Protein AF-A0A268F5K2-F1 (afdb_monomer_lite)

Secondary structure (DSSP, 8-state):
-HHHHHHHHHHHHHHHHHHHHHHHHHHHHHHHS---HHHHHHHHHHIIIIIHHHHHHHHHHHHHHHT-

Sequence (68 aa):
MNRYKNSIIFYFIMIVFFVVYVKLVGYVFNRWIPLSPTADLFTIIIIGLIVIPVSAISAHHLIKLIQK

Organism: Niallia circulans (NCBI:txid1397)

Structure (mmCIF, N/CA/C/O backbone):
data_AF-A0A268F5K2-F1
#
_entry.id   AF-A0A268F5K2-F1
#
loop_
_atom_site.group_PDB
_atom_site.id
_atom_site.type_symbol
_atom_site.label_atom_id
_atom_site.label_alt_id
_atom_site.label_comp_id
_atom_site.label_asym_id
_atom_site.label_entity_id
_atom_site.label_seq_id
_atom_site.pdbx_PDB_ins_code
_atom_site.Cartn_x
_atom_site.Cartn_y
_atom_site.Cartn_z
_atom_site.occupancy
_atom_site.B_iso_or_equiv
_atom_site.auth_seq_id
_atom_site.auth_comp_id
_atom_site.auth_asym_id
_atom_site.auth_atom_id
_atom_site.pdbx_PDB_model_num
ATOM 1 N N . MET A 1 1 ? -10.177 -0.143 28.257 1.00 43.75 1 MET A N 1
ATOM 2 C CA . MET A 1 1 ? -10.383 -1.153 27.190 1.00 43.75 1 MET A CA 1
ATOM 3 C C . MET A 1 1 ? -10.579 -0.562 25.779 1.00 43.75 1 MET A C 1
ATOM 5 O O . MET A 1 1 ? -10.247 -1.244 24.820 1.00 43.75 1 MET A O 1
ATOM 9 N N . ASN A 1 2 ? -11.020 0.700 25.613 1.00 54.81 2 ASN A N 1
ATOM 10 C CA . ASN A 1 2 ? -11.265 1.304 24.282 1.00 54.81 2 ASN A CA 1
ATOM 11 C C . ASN A 1 2 ? -10.025 1.554 23.402 1.00 54.81 2 ASN A C 1
ATOM 13 O O . ASN A 1 2 ? -10.137 1.482 22.183 1.00 54.81 2 ASN A O 1
ATOM 17 N N . ARG A 1 3 ? -8.837 1.814 23.973 1.00 56.69 3 ARG A N 1
ATOM 18 C CA . ARG A 1 3 ? -7.630 2.075 23.160 1.00 56.69 3 ARG A CA 1
ATOM 19 C C . ARG A 1 3 ? -7.192 0.849 22.348 1.00 56.69 3 ARG A C 1
ATOM 21 O O . ARG A 1 3 ? -6.913 0.983 21.168 1.00 56.69 3 ARG A O 1
ATOM 28 N N . TYR A 1 4 ? -7.219 -0.343 22.950 1.00 57.47 4 TYR A N 1
ATOM 29 C CA . TYR A 1 4 ? -6.826 -1.589 22.279 1.00 57.47 4 TYR A CA 1
ATOM 30 C C . TYR A 1 4 ? -7.795 -1.999 21.162 1.00 57.47 4 TYR A C 1
ATOM 32 O O . TYR A 1 4 ? -7.354 -2.439 20.103 1.00 57.47 4 TYR A O 1
ATOM 40 N N . LYS A 1 5 ? -9.107 -1.802 21.361 1.00 59.94 5 LYS A N 1
ATOM 41 C CA . LYS A 1 5 ? -10.123 -2.088 20.334 1.00 59.94 5 LYS A CA 1
ATOM 42 C C . LYS A 1 5 ? -9.942 -1.178 19.112 1.00 59.94 5 LYS A C 1
ATOM 44 O O . LYS A 1 5 ? -9.996 -1.656 17.984 1.00 59.94 5 LYS A O 1
ATOM 49 N N . ASN A 1 6 ? -9.620 0.097 19.343 1.00 68.38 6 ASN A N 1
ATOM 50 C CA . ASN A 1 6 ? -9.301 1.046 18.275 1.00 68.38 6 ASN A CA 1
ATOM 51 C C . ASN A 1 6 ? -8.005 0.686 17.536 1.00 68.38 6 ASN A C 1
ATOM 53 O O . ASN A 1 6 ? -7.959 0.830 16.317 1.00 68.38 6 ASN A O 1
ATOM 57 N N . SER A 1 7 ? -6.991 0.159 18.230 1.00 76.25 7 SER A N 1
ATOM 58 C CA . SER A 1 7 ? -5.758 -0.308 17.583 1.00 76.25 7 SER A CA 1
ATOM 59 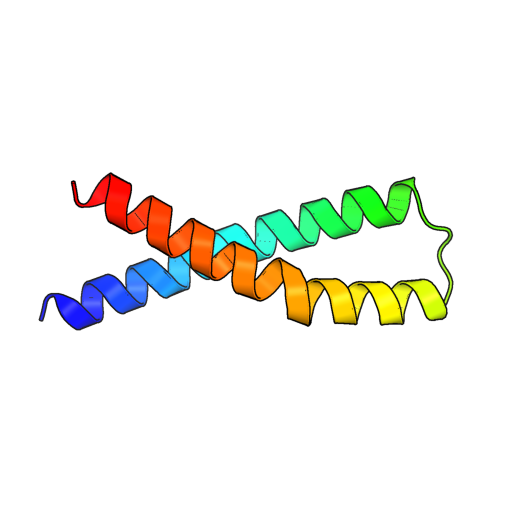C C . SER A 1 7 ? -5.992 -1.515 16.670 1.00 76.25 7 SER A C 1
ATOM 61 O O . SER A 1 7 ? -5.490 -1.529 15.553 1.00 76.25 7 SER A O 1
ATOM 63 N N . ILE A 1 8 ? -6.782 -2.510 17.094 1.00 85.94 8 ILE A N 1
ATOM 64 C CA . ILE A 1 8 ? -7.077 -3.695 16.262 1.00 85.94 8 ILE A CA 1
ATOM 65 C C . ILE A 1 8 ? -7.851 -3.298 15.000 1.00 85.94 8 ILE A C 1
ATOM 67 O O . ILE A 1 8 ? -7.497 -3.716 13.899 1.00 85.94 8 ILE A O 1
ATOM 71 N N . ILE A 1 9 ? -8.875 -2.453 15.153 1.00 85.56 9 ILE A N 1
ATOM 72 C CA . ILE A 1 9 ? -9.663 -1.940 14.025 1.00 85.56 9 ILE A CA 1
ATOM 73 C C . ILE A 1 9 ? -8.769 -1.130 13.075 1.00 85.56 9 ILE A C 1
ATOM 75 O O . ILE A 1 9 ? -8.888 -1.269 11.860 1.00 85.56 9 ILE A O 1
ATOM 79 N N . PHE A 1 10 ? -7.827 -0.348 13.611 1.00 87.62 10 PHE A N 1
ATOM 80 C CA . PHE A 1 10 ? -6.857 0.389 12.805 1.00 87.62 10 PHE A CA 1
ATOM 81 C C . PHE A 1 10 ? -5.984 -0.516 11.953 1.00 87.62 10 PHE A C 1
ATOM 83 O O . PHE A 1 10 ? -5.927 -0.316 10.741 1.00 87.62 10 PHE A O 1
ATOM 90 N N . TYR A 1 11 ? -5.358 -1.531 12.545 1.00 89.38 11 TYR A N 1
ATOM 91 C CA . TYR A 1 11 ? -4.523 -2.452 11.778 1.00 89.38 11 TYR A CA 1
ATOM 92 C C . TYR A 1 11 ? -5.328 -3.221 10.733 1.00 89.38 11 TYR A C 1
ATOM 94 O O . TYR A 1 11 ? -4.864 -3.372 9.606 1.00 89.38 11 TYR A O 1
ATOM 102 N N . PHE A 1 12 ? -6.550 -3.645 11.063 1.00 91.62 12 PHE A N 1
ATOM 103 C CA . PHE A 1 12 ? -7.422 -4.322 10.106 1.00 91.62 12 PHE A CA 1
ATOM 104 C C . PHE A 1 12 ? -7.730 -3.434 8.892 1.00 91.62 12 PHE A C 1
ATOM 106 O O . PHE A 1 12 ? -7.516 -3.838 7.751 1.00 91.62 12 PHE A O 1
ATOM 113 N N . ILE A 1 13 ? -8.161 -2.194 9.129 1.00 91.19 13 ILE A N 1
ATOM 114 C CA . ILE A 1 13 ? -8.490 -1.235 8.066 1.00 91.19 13 ILE A CA 1
ATOM 115 C C . ILE A 1 13 ? -7.236 -0.842 7.272 1.00 91.19 13 ILE A C 1
ATOM 117 O O . ILE A 1 13 ? -7.290 -0.728 6.049 1.00 91.19 13 ILE A O 1
ATOM 121 N N . MET A 1 14 ? -6.092 -0.684 7.941 1.00 91.62 14 MET A N 1
ATOM 122 C CA . MET A 1 14 ? -4.809 -0.419 7.290 1.00 91.62 14 MET A CA 1
ATOM 123 C C . MET A 1 14 ? -4.416 -1.552 6.343 1.00 91.62 14 MET A C 1
ATOM 125 O O . MET A 1 14 ? -3.999 -1.270 5.224 1.00 91.62 14 MET A O 1
ATOM 129 N N . ILE A 1 15 ? -4.582 -2.815 6.748 1.00 93.62 15 ILE A N 1
ATOM 130 C CA . ILE A 1 15 ? -4.316 -3.977 5.887 1.00 93.62 15 ILE A CA 1
ATOM 131 C C . ILE A 1 15 ? -5.247 -3.968 4.671 1.00 93.62 15 ILE A C 1
ATOM 133 O O . ILE A 1 15 ? -4.789 -4.209 3.555 1.00 93.62 15 ILE A O 1
ATOM 137 N N . VAL A 1 16 ? -6.530 -3.643 4.856 1.00 93.50 16 VAL A N 1
ATOM 138 C CA . VAL A 1 16 ? -7.484 -3.524 3.741 1.00 93.50 16 VAL A CA 1
ATOM 139 C C . VAL A 1 16 ? -7.020 -2.460 2.741 1.00 93.50 16 VAL A C 1
ATOM 141 O O . VAL A 1 16 ? -6.905 -2.756 1.551 1.00 93.50 16 VAL A O 1
ATOM 144 N N . PHE A 1 17 ? -6.681 -1.253 3.206 1.00 92.81 17 PHE A N 1
ATOM 145 C CA . PHE A 1 17 ? -6.149 -0.202 2.331 1.00 92.81 17 PHE A CA 1
ATOM 146 C C . PHE A 1 17 ? -4.830 -0.603 1.672 1.00 92.81 17 PHE A C 1
ATOM 148 O O . PHE A 1 17 ? -4.651 -0.360 0.480 1.00 92.81 17 PHE A O 1
ATOM 155 N N . PHE A 1 18 ? -3.942 -1.268 2.406 1.00 93.31 18 PHE A N 1
ATOM 156 C CA . PHE A 1 18 ? -2.672 -1.754 1.881 1.00 93.31 18 PHE A CA 1
ATOM 157 C C . PHE A 1 18 ? -2.875 -2.706 0.705 1.00 93.31 18 PHE A C 1
ATOM 159 O O . PHE A 1 18 ? -2.300 -2.494 -0.360 1.00 93.31 18 PHE A O 1
ATOM 166 N N . VAL A 1 19 ? -3.746 -3.708 0.847 1.00 92.81 19 VAL A N 1
ATOM 167 C CA . VAL A 1 19 ? -4.045 -4.653 -0.239 1.00 92.81 19 VAL A CA 1
ATOM 168 C C . VAL A 1 19 ? -4.630 -3.930 -1.455 1.00 92.81 19 VAL A C 1
ATOM 170 O O . VAL A 1 19 ? -4.214 -4.197 -2.585 1.00 92.81 19 VAL A O 1
ATOM 173 N N . VAL A 1 20 ? -5.555 -2.990 -1.238 1.00 93.25 20 VAL A N 1
ATOM 174 C CA . VAL A 1 20 ? -6.161 -2.191 -2.315 1.00 93.25 20 VAL A CA 1
ATOM 175 C C . VAL A 1 20 ? -5.101 -1.380 -3.061 1.00 93.25 20 VAL A C 1
ATOM 177 O O . VAL A 1 20 ? -5.045 -1.423 -4.291 1.00 93.25 20 VAL A O 1
ATOM 180 N N . TYR A 1 21 ? -4.226 -0.682 -2.339 1.00 91.31 21 TYR A N 1
ATOM 181 C CA . TYR A 1 21 ? -3.183 0.136 -2.948 1.00 91.31 21 TYR A CA 1
ATOM 182 C C . TYR A 1 21 ? -2.106 -0.697 -3.642 1.00 91.31 21 TYR A C 1
ATOM 184 O O . TYR A 1 21 ? -1.687 -0.325 -4.733 1.00 91.31 21 TYR A O 1
ATOM 192 N N . VAL A 1 22 ? -1.707 -1.850 -3.095 1.00 89.25 22 VAL A N 1
ATOM 193 C CA . VAL A 1 22 ? -0.780 -2.768 -3.782 1.00 89.25 22 VAL A CA 1
ATOM 194 C C . VAL A 1 22 ? -1.379 -3.260 -5.100 1.00 89.25 22 VAL A C 1
ATOM 196 O O . VAL A 1 22 ? -0.690 -3.269 -6.119 1.00 89.25 22 VAL A O 1
ATOM 199 N N . LYS A 1 23 ? -2.667 -3.628 -5.121 1.00 89.00 23 LYS A N 1
ATOM 200 C CA . LYS A 1 23 ? -3.350 -4.043 -6.358 1.00 89.00 23 LYS A CA 1
ATOM 201 C C . LYS A 1 23 ? -3.448 -2.904 -7.373 1.00 89.00 23 LYS A C 1
ATOM 203 O O . LYS A 1 23 ? -3.225 -3.142 -8.557 1.00 89.00 23 LYS A O 1
ATOM 208 N N . LEU A 1 24 ? -3.735 -1.684 -6.920 1.00 88.88 24 LEU A N 1
ATOM 209 C CA . LEU A 1 24 ? -3.754 -0.486 -7.764 1.00 88.88 24 LEU A CA 1
ATOM 210 C C . LEU A 1 24 ? -2.382 -0.194 -8.369 1.00 88.88 24 LEU A C 1
ATOM 212 O O . LEU A 1 24 ? -2.279 -0.021 -9.580 1.00 88.88 24 LEU A O 1
ATOM 216 N N . VAL A 1 25 ? -1.334 -0.182 -7.545 1.00 86.44 25 VAL A N 1
ATOM 217 C CA . VAL A 1 25 ? 0.043 0.028 -8.002 1.00 86.44 25 VAL A CA 1
ATOM 218 C C . VAL A 1 25 ? 0.427 -1.060 -8.996 1.00 86.44 25 VAL A C 1
ATOM 220 O O . VAL A 1 25 ? 0.864 -0.731 -10.091 1.00 86.44 25 VAL A O 1
ATOM 223 N N . GLY A 1 26 ? 0.175 -2.334 -8.689 1.00 83.75 26 GLY A N 1
ATOM 224 C CA . GLY A 1 26 ? 0.439 -3.435 -9.616 1.00 83.75 26 GLY A CA 1
ATOM 225 C C . GLY A 1 26 ? -0.311 -3.295 -10.945 1.00 83.75 26 GLY A C 1
ATOM 226 O O . GLY A 1 26 ? 0.273 -3.521 -12.000 1.00 83.75 26 GLY A O 1
ATOM 227 N N . TYR A 1 27 ? -1.575 -2.864 -10.925 1.00 84.75 27 TYR A N 1
ATOM 228 C CA . TYR A 1 27 ? -2.347 -2.612 -12.145 1.00 84.75 27 TYR A CA 1
ATOM 229 C C . TYR A 1 27 ? -1.769 -1.458 -12.978 1.00 84.75 27 TYR A C 1
ATOM 231 O O . TYR A 1 27 ? -1.642 -1.580 -14.197 1.00 84.75 27 TYR A O 1
ATOM 239 N N . VAL A 1 28 ? -1.397 -0.350 -12.331 1.00 83.56 28 VAL A N 1
ATOM 240 C CA . VAL A 1 28 ? -0.802 0.817 -12.998 1.00 83.56 28 VAL A CA 1
ATOM 241 C C . VAL A 1 28 ? 0.565 0.459 -13.582 1.00 83.56 28 VAL A C 1
ATOM 243 O O . VAL A 1 28 ? 0.808 0.715 -14.759 1.00 83.56 28 VAL A O 1
ATOM 246 N N . PHE A 1 29 ? 1.424 -0.197 -12.801 1.00 81.06 29 PHE A N 1
ATOM 247 C CA . PHE A 1 29 ? 2.768 -0.595 -13.217 1.00 81.06 29 PHE A CA 1
ATOM 248 C C . PHE A 1 29 ? 2.736 -1.611 -14.355 1.00 81.06 29 PHE A C 1
ATOM 250 O O . PHE A 1 29 ? 3.401 -1.394 -15.360 1.00 81.06 29 PHE A O 1
ATOM 257 N N . ASN A 1 30 ? 1.901 -2.650 -14.270 1.00 78.00 30 ASN A N 1
ATOM 258 C CA . ASN A 1 30 ? 1.797 -3.661 -15.326 1.00 78.00 30 ASN A CA 1
ATOM 259 C C . ASN A 1 30 ? 1.266 -3.090 -16.656 1.00 78.00 30 ASN A C 1
ATOM 261 O O . ASN A 1 30 ? 1.494 -3.654 -17.721 1.00 78.00 30 ASN A O 1
ATOM 265 N N . ARG A 1 31 ? 0.539 -1.966 -16.608 1.00 80.06 31 ARG A N 1
ATOM 266 C CA . ARG A 1 31 ? 0.002 -1.305 -17.803 1.00 80.06 31 ARG A CA 1
ATOM 267 C C . ARG A 1 31 ? 0.940 -0.245 -18.390 1.00 80.06 31 ARG A C 1
ATOM 269 O O . ARG A 1 31 ? 0.850 0.015 -19.586 1.00 80.06 31 ARG A O 1
ATOM 276 N N . TRP A 1 32 ? 1.794 0.379 -17.577 1.00 74.69 32 TRP A N 1
ATOM 277 C CA . TRP A 1 32 ? 2.612 1.530 -17.990 1.00 74.69 32 TRP A CA 1
ATOM 278 C C . TRP A 1 32 ? 4.113 1.242 -18.059 1.00 74.69 32 TRP A C 1
ATOM 280 O O . TRP A 1 32 ? 4.819 1.945 -18.779 1.00 74.69 32 TRP A O 1
ATOM 290 N N . ILE A 1 33 ? 4.617 0.249 -17.323 1.00 71.00 33 ILE A N 1
ATOM 291 C CA . ILE A 1 33 ? 6.053 0.004 -17.173 1.00 71.00 33 ILE A CA 1
ATOM 292 C C . ILE A 1 33 ? 6.385 -1.401 -17.692 1.00 71.00 33 ILE A C 1
ATOM 294 O O . ILE A 1 33 ? 5.811 -2.381 -17.218 1.00 71.00 33 ILE A O 1
ATOM 298 N N . PRO A 1 34 ? 7.311 -1.528 -18.660 1.00 68.31 34 PRO A N 1
ATOM 299 C CA . PRO A 1 34 ? 7.739 -2.830 -19.151 1.00 68.31 34 PRO A CA 1
ATOM 300 C C . PRO A 1 34 ? 8.387 -3.647 -18.027 1.00 68.31 34 PRO A C 1
ATOM 302 O O . PRO A 1 34 ? 9.219 -3.137 -17.269 1.00 68.31 34 PRO A O 1
ATOM 305 N N . LEU A 1 35 ? 8.004 -4.926 -17.947 1.00 66.12 35 LEU A N 1
ATOM 306 C CA . LEU A 1 35 ? 8.503 -5.898 -16.973 1.00 66.12 35 LEU A CA 1
ATOM 307 C C . LEU A 1 35 ? 10.024 -6.028 -17.117 1.00 66.12 35 LEU A C 1
ATOM 309 O O . LEU A 1 35 ? 10.534 -6.668 -18.034 1.00 66.12 35 LEU A O 1
ATOM 313 N N . SER A 1 36 ? 10.744 -5.360 -16.225 1.00 75.44 36 SER A N 1
ATOM 314 C CA . SER A 1 36 ? 12.200 -5.315 -16.179 1.00 75.44 36 SER A CA 1
ATOM 315 C C . SER A 1 36 ? 12.653 -5.437 -14.722 1.00 75.44 36 SER A C 1
ATOM 317 O O . SER A 1 36 ? 11.944 -4.970 -13.831 1.00 75.44 36 SER A O 1
ATOM 319 N N . PRO A 1 37 ? 13.836 -6.012 -14.443 1.00 76.31 37 PRO A N 1
ATOM 320 C CA . PRO A 1 37 ? 14.321 -6.184 -13.068 1.00 76.31 37 PRO A CA 1
ATOM 321 C C . PRO A 1 37 ? 14.432 -4.865 -12.285 1.00 76.31 37 PRO A C 1
ATOM 323 O O . PRO A 1 37 ? 14.302 -4.829 -11.064 1.00 76.31 37 PRO A O 1
ATOM 326 N N . THR A 1 38 ? 14.656 -3.754 -12.988 1.00 77.62 38 THR A N 1
ATOM 327 C CA . THR A 1 38 ? 14.647 -2.407 -12.410 1.00 77.62 38 THR A CA 1
ATOM 328 C C . THR A 1 38 ? 13.245 -1.987 -11.975 1.00 77.62 38 THR A C 1
ATOM 330 O O . THR A 1 38 ? 13.101 -1.412 -10.898 1.00 77.62 38 THR A O 1
ATOM 333 N N . ALA A 1 39 ? 12.206 -2.304 -12.754 1.00 77.62 39 ALA A N 1
ATOM 334 C CA . ALA A 1 39 ? 10.816 -2.027 -12.394 1.00 77.62 39 ALA A CA 1
ATOM 335 C C . ALA A 1 39 ? 10.387 -2.759 -11.111 1.00 77.62 39 ALA A C 1
ATOM 337 O O . ALA A 1 39 ? 9.665 -2.180 -10.295 1.00 77.62 39 ALA A O 1
ATOM 338 N N . ASP A 1 40 ? 10.883 -3.976 -10.881 1.00 78.81 40 ASP A N 1
ATOM 339 C CA . ASP A 1 40 ? 10.616 -4.725 -9.646 1.00 78.81 40 ASP A CA 1
ATOM 340 C C . ASP A 1 40 ? 11.208 -4.020 -8.416 1.00 78.81 40 ASP A C 1
ATOM 342 O O . ASP A 1 40 ? 10.528 -3.850 -7.400 1.00 78.81 40 ASP A O 1
ATOM 346 N N . LEU A 1 41 ? 12.441 -3.511 -8.524 1.00 84.06 41 LEU A N 1
ATOM 347 C CA . LEU A 1 41 ? 13.072 -2.725 -7.458 1.00 84.06 41 LEU A CA 1
ATOM 348 C C . LEU A 1 41 ? 12.313 -1.418 -7.183 1.00 84.06 41 LEU A C 1
ATOM 350 O O . LEU A 1 41 ? 12.062 -1.086 -6.022 1.00 84.06 41 LEU A O 1
ATOM 354 N N . PHE A 1 42 ? 11.889 -0.700 -8.228 1.00 83.88 42 PH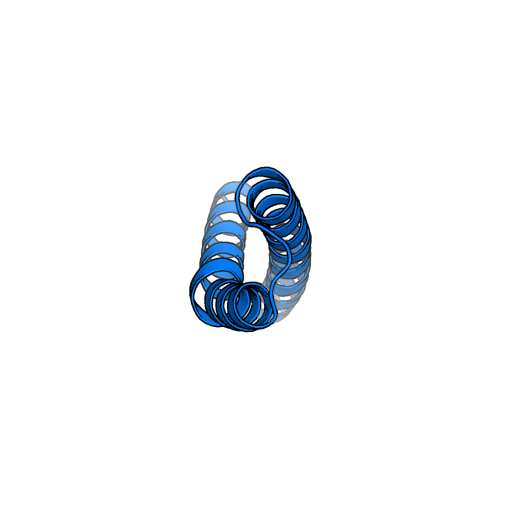E A N 1
ATOM 355 C CA . PHE A 1 42 ? 11.067 0.506 -8.071 1.00 83.88 42 PHE A CA 1
ATOM 356 C C . PHE A 1 42 ? 9.725 0.203 -7.400 1.00 83.88 42 PHE A C 1
ATOM 358 O O . PHE A 1 42 ? 9.276 0.970 -6.547 1.00 83.88 42 PHE A O 1
ATOM 365 N N . THR A 1 43 ? 9.110 -0.931 -7.729 1.00 83.19 43 THR A N 1
ATOM 366 C CA . THR A 1 43 ? 7.837 -1.351 -7.136 1.00 83.19 43 THR A CA 1
ATOM 367 C C . THR A 1 43 ? 7.980 -1.585 -5.632 1.00 83.19 43 THR A C 1
ATOM 369 O O . THR A 1 43 ? 7.149 -1.108 -4.860 1.00 83.19 43 THR A O 1
ATOM 372 N N . ILE A 1 44 ? 9.061 -2.234 -5.188 1.00 85.00 44 ILE A N 1
ATOM 373 C CA . ILE A 1 44 ? 9.345 -2.445 -3.757 1.00 85.00 44 ILE A CA 1
ATOM 374 C C . ILE A 1 44 ? 9.517 -1.108 -3.025 1.00 85.00 44 ILE A C 1
ATOM 376 O O . ILE A 1 44 ? 8.940 -0.913 -1.952 1.00 85.00 44 ILE A O 1
ATOM 380 N N . ILE A 1 45 ? 10.263 -0.170 -3.614 1.00 88.31 45 ILE A N 1
ATOM 381 C CA . ILE A 1 45 ? 10.488 1.163 -3.034 1.00 88.31 45 ILE A CA 1
ATOM 382 C C . ILE A 1 45 ? 9.163 1.922 -2.897 1.00 88.31 45 ILE A C 1
ATOM 384 O O . ILE A 1 45 ? 8.887 2.499 -1.846 1.00 88.31 45 ILE A O 1
ATOM 388 N N . ILE A 1 46 ? 8.312 1.881 -3.923 1.00 87.81 46 ILE A N 1
ATOM 389 C CA . ILE A 1 46 ? 6.994 2.529 -3.913 1.00 87.81 46 ILE A CA 1
ATOM 390 C C . ILE A 1 46 ? 6.075 1.888 -2.876 1.00 87.81 46 ILE A C 1
ATOM 392 O O . ILE A 1 46 ? 5.381 2.597 -2.146 1.00 87.81 46 ILE A O 1
ATOM 396 N N . ILE A 1 47 ? 6.088 0.561 -2.757 1.00 87.69 47 ILE A N 1
ATOM 397 C CA . ILE A 1 47 ? 5.298 -0.128 -1.736 1.00 87.69 47 ILE A CA 1
ATOM 398 C C . ILE A 1 47 ? 5.746 0.311 -0.335 1.00 87.69 47 ILE A C 1
ATOM 400 O O . ILE A 1 47 ? 4.912 0.7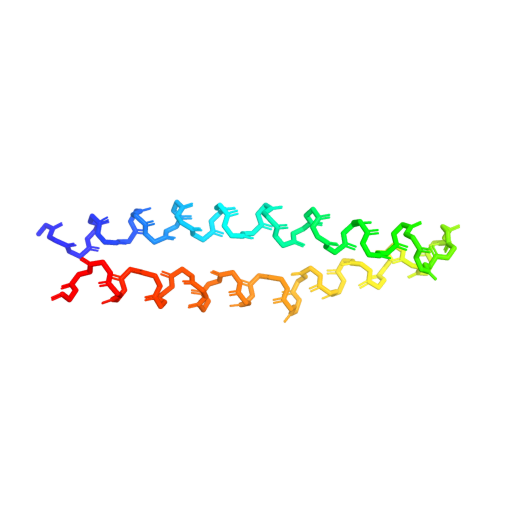08 0.480 1.00 87.69 47 ILE A O 1
ATOM 404 N N . GLY A 1 48 ? 7.054 0.299 -0.072 1.00 86.50 48 GLY A N 1
ATOM 405 C CA . GLY A 1 48 ? 7.614 0.654 1.231 1.00 86.50 48 GLY A CA 1
ATOM 406 C C . GLY A 1 48 ? 7.404 2.121 1.617 1.00 86.50 48 GLY A C 1
ATOM 407 O O . GLY A 1 48 ? 6.936 2.408 2.718 1.00 86.50 48 GLY A O 1
ATOM 408 N N . LEU A 1 49 ? 7.734 3.051 0.716 1.00 89.69 49 LEU A N 1
ATOM 409 C CA . LEU A 1 49 ? 7.747 4.491 1.005 1.00 89.69 49 LEU A CA 1
ATOM 410 C C . LEU A 1 49 ? 6.419 5.198 0.758 1.00 89.69 49 LEU A C 1
ATOM 412 O O . LEU A 1 49 ? 6.200 6.261 1.331 1.00 89.69 49 LEU A O 1
ATOM 416 N N . ILE A 1 50 ? 5.552 4.662 -0.102 1.00 89.75 50 ILE A N 1
ATOM 417 C CA . ILE A 1 50 ? 4.305 5.334 -0.490 1.00 89.75 50 ILE A CA 1
ATOM 418 C C . ILE A 1 50 ? 3.109 4.514 -0.024 1.00 89.75 50 ILE A C 1
ATOM 420 O O . ILE A 1 50 ? 2.274 5.019 0.723 1.00 89.75 50 ILE A O 1
ATOM 424 N N . VAL A 1 51 ? 3.021 3.239 -0.407 1.00 91.00 51 VAL A N 1
ATOM 425 C CA . VAL A 1 51 ? 1.811 2.443 -0.149 1.00 91.00 51 VAL A CA 1
ATOM 426 C C . VAL A 1 51 ? 1.570 2.240 1.344 1.00 91.00 51 VAL A C 1
ATOM 428 O O . VAL A 1 51 ? 0.454 2.473 1.808 1.00 91.00 51 VAL A O 1
ATOM 431 N N . ILE A 1 52 ? 2.589 1.855 2.114 1.00 89.81 52 ILE A N 1
ATOM 432 C CA . ILE A 1 52 ? 2.462 1.661 3.567 1.00 89.81 52 ILE A CA 1
ATOM 433 C C . ILE A 1 52 ? 1.995 2.946 4.283 1.00 89.81 52 ILE A C 1
ATOM 435 O O . ILE A 1 52 ? 0.959 2.894 4.957 1.00 89.81 52 ILE A O 1
ATOM 439 N N . PRO A 1 53 ? 2.670 4.107 4.145 1.00 90.62 53 PRO A N 1
ATOM 440 C CA . PRO A 1 53 ? 2.239 5.320 4.838 1.00 90.62 53 PRO A CA 1
ATOM 441 C C . PRO A 1 53 ? 0.880 5.827 4.357 1.00 90.62 53 PRO A C 1
ATOM 443 O O . PRO A 1 53 ? 0.063 6.221 5.188 1.00 90.62 53 PRO A O 1
ATOM 446 N N . VAL A 1 54 ? 0.577 5.758 3.057 1.00 92.56 54 VAL A N 1
ATOM 447 C CA . VAL A 1 54 ? -0.749 6.146 2.545 1.00 92.56 54 VAL A CA 1
ATOM 448 C C . VAL A 1 54 ? -1.842 5.240 3.124 1.00 92.56 54 VAL A C 1
ATOM 450 O O . VAL A 1 54 ? -2.890 5.735 3.531 1.00 92.56 54 VAL A O 1
ATOM 453 N N . SER A 1 55 ? -1.584 3.937 3.267 1.00 90.62 55 SER A N 1
ATOM 454 C CA . SER A 1 55 ? -2.524 2.993 3.895 1.00 90.62 55 SER A CA 1
ATOM 455 C C . SER A 1 55 ? -2.818 3.350 5.350 1.00 90.62 55 SER A C 1
ATOM 457 O O . SER A 1 55 ? -3.976 3.336 5.771 1.00 90.62 55 SER A O 1
ATOM 459 N N . ALA A 1 56 ? -1.783 3.704 6.116 1.00 90.00 56 ALA A N 1
ATOM 460 C CA . ALA A 1 56 ? -1.919 4.121 7.508 1.00 90.00 56 ALA A CA 1
ATOM 461 C C . ALA A 1 56 ? -2.679 5.452 7.643 1.00 90.00 56 ALA A C 1
ATOM 463 O O . ALA A 1 56 ? -3.559 5.577 8.498 1.00 90.00 56 ALA A O 1
ATOM 464 N N . ILE A 1 57 ? -2.389 6.429 6.776 1.00 92.06 57 ILE A N 1
ATOM 465 C CA . ILE A 1 57 ? -3.083 7.726 6.749 1.00 92.06 57 ILE A CA 1
ATOM 466 C C . ILE A 1 57 ? -4.566 7.529 6.414 1.00 92.06 57 ILE A C 1
ATOM 468 O O . ILE A 1 57 ? -5.424 8.067 7.121 1.00 92.06 57 ILE A O 1
ATOM 472 N N . SER A 1 58 ? -4.880 6.738 5.386 1.00 91.50 58 SER A N 1
ATOM 473 C CA . SER A 1 58 ? -6.260 6.440 4.984 1.00 91.50 58 SER A CA 1
ATOM 474 C C . SER A 1 58 ? -7.028 5.705 6.082 1.00 91.50 58 SER A C 1
ATOM 476 O O . SER A 1 58 ? -8.158 6.081 6.398 1.00 91.50 58 SER A O 1
ATOM 478 N N . ALA A 1 59 ? -6.401 4.723 6.738 1.00 90.38 59 ALA A N 1
ATOM 479 C CA . ALA A 1 59 ? -7.002 4.026 7.873 1.00 90.38 59 ALA A CA 1
ATOM 480 C C . ALA A 1 59 ? -7.287 4.966 9.053 1.00 90.38 59 ALA A C 1
ATOM 482 O O . ALA A 1 59 ? -8.366 4.903 9.644 1.00 90.38 59 ALA A O 1
ATOM 483 N N . HIS A 1 60 ? -6.361 5.877 9.366 1.00 89.94 60 HIS A N 1
ATOM 484 C CA . HI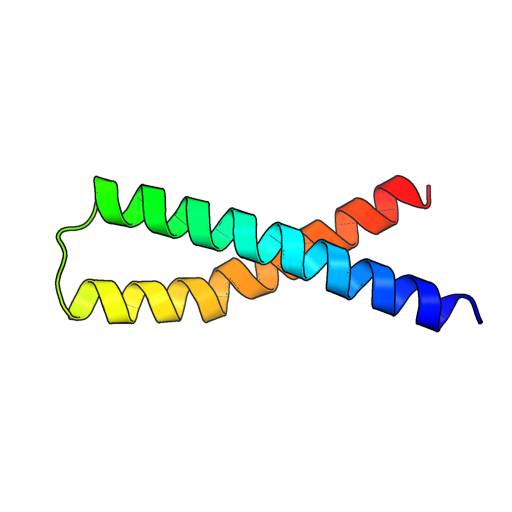S A 1 60 ? -6.553 6.870 10.421 1.00 89.94 60 HIS A CA 1
ATOM 485 C C . HIS A 1 60 ? -7.741 7.797 10.127 1.00 89.94 60 HIS A C 1
ATOM 487 O O . HIS A 1 60 ? -8.586 8.015 10.998 1.00 89.94 60 HIS A O 1
ATOM 493 N N . HIS A 1 61 ? -7.839 8.309 8.896 1.00 90.38 61 HIS A N 1
ATOM 494 C CA . HIS A 1 61 ? -8.936 9.190 8.489 1.00 90.38 61 HIS A CA 1
ATOM 495 C C . HIS A 1 61 ? -10.285 8.471 8.495 1.00 90.38 61 HIS A C 1
ATOM 497 O O . HIS A 1 61 ? -11.261 9.030 8.993 1.00 90.38 61 HIS A O 1
ATOM 503 N N . LEU A 1 62 ? -10.339 7.229 8.005 1.00 89.00 62 LEU A N 1
ATOM 504 C CA . LEU A 1 62 ? -11.570 6.441 7.992 1.00 89.00 62 LEU A CA 1
ATOM 505 C C . LEU A 1 62 ? -12.077 6.175 9.415 1.00 89.00 62 LEU A C 1
ATOM 507 O O . LEU A 1 62 ? -13.254 6.375 9.698 1.00 89.00 62 LEU A O 1
ATOM 511 N N . ILE A 1 63 ? -11.195 5.782 10.336 1.00 86.50 63 ILE A N 1
ATOM 512 C CA . ILE A 1 63 ? -11.582 5.543 11.734 1.00 86.50 63 ILE A CA 1
ATOM 513 C C . ILE A 1 63 ? -12.062 6.828 12.396 1.00 86.50 63 ILE A C 1
ATOM 515 O O . ILE A 1 63 ? -13.075 6.811 13.090 1.00 86.50 63 ILE A O 1
ATOM 519 N N . LYS A 1 64 ? -11.370 7.946 12.156 1.00 85.75 64 LYS A N 1
ATOM 520 C CA . LYS A 1 64 ? -11.783 9.255 12.667 1.00 85.75 64 LYS A CA 1
ATOM 521 C C . LYS A 1 64 ? -13.149 9.679 12.120 1.00 85.75 64 LYS 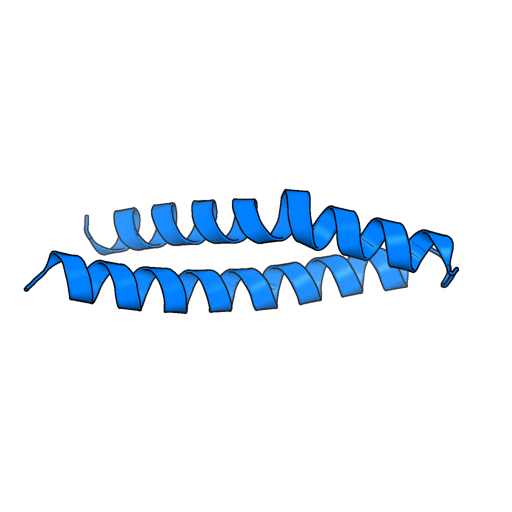A C 1
ATOM 523 O O . LYS A 1 64 ? -13.892 10.329 12.843 1.00 85.75 64 LYS A O 1
ATOM 528 N N . LEU A 1 65 ? -13.474 9.319 10.875 1.00 86.81 65 LEU A N 1
ATOM 529 C CA . LEU A 1 65 ? -14.781 9.570 10.264 1.00 86.81 65 LEU A CA 1
ATOM 530 C C . LEU A 1 65 ? -15.880 8.703 10.895 1.00 86.81 65 LEU A C 1
ATOM 532 O O . LEU A 1 65 ? -16.946 9.218 11.188 1.00 86.81 65 LEU A O 1
ATOM 536 N N . ILE A 1 66 ? -15.614 7.413 11.121 1.00 84.88 66 ILE A N 1
ATOM 537 C CA . ILE A 1 66 ? -16.583 6.460 11.694 1.00 84.88 66 ILE A CA 1
ATOM 538 C C . ILE A 1 66 ? -16.856 6.739 13.181 1.00 84.88 66 ILE A C 1
ATOM 540 O O . ILE A 1 66 ? -17.937 6.447 13.680 1.00 84.88 66 ILE A O 1
ATOM 544 N N . GLN A 1 67 ? -15.865 7.256 13.910 1.00 77.88 67 GLN A N 1
ATOM 545 C CA . GLN A 1 67 ? -15.981 7.576 15.338 1.00 77.88 67 GLN A CA 1
ATOM 546 C C . GLN A 1 67 ? -16.562 8.968 15.621 1.00 77.88 67 GLN A C 1
ATOM 548 O O . GLN A 1 67 ? -16.706 9.324 16.792 1.00 77.88 67 GLN A O 1
ATOM 553 N N . LYS A 1 68 ? -16.828 9.757 14.578 1.00 66.00 68 LYS A N 1
ATOM 554 C CA . LYS A 1 68 ? -17.447 11.077 14.670 1.00 66.00 68 LYS A CA 1
ATOM 555 C C . LYS A 1 68 ? -18.954 10.956 14.488 1.00 66.00 68 LYS A C 1
ATOM 557 O O . LYS A 1 68 ? -19.660 11.704 15.195 1.00 66.00 68 LYS A O 1
#

Rad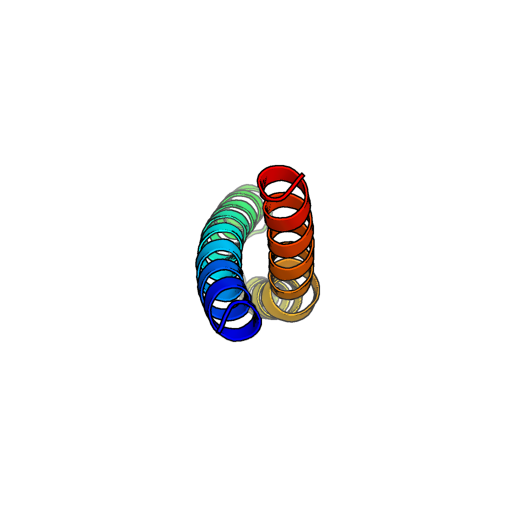ius of gyration: 14.86 Å; chains: 1; bounding box: 32×17×46 Å

pLDDT: mean 82.99, std 10.68, range [43.75, 93.62]

Foldseek 3Di:
DVVVVLVVQLVVQLVVQLVVVLVVLVVVCVVPPPDDPVSVVVSVVCSVPPSNVVSNVVSVVVSVVVVD